Protein AF-A0A919K4K6-F1 (afdb_monomer_lite)

Structure (mmCIF, N/CA/C/O backbone):
data_AF-A0A919K4K6-F1
#
_entry.id   AF-A0A919K4K6-F1
#
loop_
_atom_site.group_PDB
_atom_site.id
_atom_site.type_symbol
_atom_site.label_atom_id
_atom_site.label_alt_id
_atom_site.label_comp_id
_atom_site.label_asym_id
_atom_site.label_entity_id
_atom_site.label_seq_id
_atom_site.pdbx_PDB_ins_code
_atom_site.Cartn_x
_atom_site.Cartn_y
_atom_site.Cartn_z
_atom_site.occupancy
_atom_site.B_iso_or_equiv
_atom_site.auth_seq_id
_atom_site.auth_comp_id
_atom_site.auth_asym_id
_atom_site.auth_atom_id
_atom_site.pdbx_PDB_model_num
ATOM 1 N N . MET A 1 1 ? 9.676 8.456 -19.219 1.00 55.22 1 MET A N 1
ATOM 2 C CA . MET A 1 1 ? 10.186 7.083 -18.977 1.00 55.22 1 MET A CA 1
ATOM 3 C C . MET A 1 1 ? 9.091 6.317 -18.256 1.00 55.22 1 MET A C 1
ATOM 5 O O . MET A 1 1 ? 8.572 6.914 -17.317 1.00 55.22 1 MET A O 1
ATOM 9 N N . PRO A 1 2 ? 8.577 5.172 -18.759 1.00 65.69 2 PRO A N 1
ATOM 10 C CA . PRO A 1 2 ? 7.142 4.943 -18.732 1.00 65.69 2 PRO A CA 1
ATOM 11 C C . PRO A 1 2 ? 6.711 4.439 -17.362 1.00 65.69 2 PRO A C 1
ATOM 13 O O . PRO A 1 2 ? 6.603 3.245 -17.102 1.00 65.69 2 PRO A O 1
ATOM 16 N N . LEU A 1 3 ? 6.425 5.397 -16.487 1.00 72.75 3 LEU A N 1
ATOM 17 C CA . LEU A 1 3 ? 5.434 5.213 -15.456 1.00 72.75 3 LEU A CA 1
ATOM 18 C C . LEU A 1 3 ? 4.133 4.839 -16.168 1.00 72.75 3 LEU A C 1
ATOM 20 O O . LEU A 1 3 ? 3.439 5.700 -16.708 1.00 72.75 3 LEU A O 1
ATOM 24 N N . LEU A 1 4 ? 3.846 3.546 -16.202 1.00 80.69 4 LEU A N 1
ATOM 25 C CA . LEU A 1 4 ? 2.623 3.038 -16.781 1.00 80.69 4 LEU A CA 1
ATOM 26 C C . LEU A 1 4 ? 1.478 3.302 -15.814 1.00 80.69 4 LEU A C 1
ATOM 28 O O . LEU A 1 4 ? 1.575 3.152 -14.591 1.00 80.69 4 LEU A O 1
ATOM 32 N N . THR A 1 5 ? 0.363 3.708 -16.382 1.00 82.44 5 THR A N 1
ATOM 33 C CA . THR A 1 5 ? -0.898 3.835 -15.685 1.00 82.44 5 THR A CA 1
ATOM 34 C C . THR A 1 5 ? -1.647 2.510 -15.736 1.00 82.44 5 THR A C 1
ATOM 36 O O . THR A 1 5 ? -1.324 1.581 -16.476 1.00 82.44 5 THR A O 1
ATOM 39 N N . TRP A 1 6 ? -2.718 2.429 -14.961 1.00 76.44 6 TRP A N 1
ATOM 40 C CA . TRP A 1 6 ? -3.628 1.289 -14.958 1.00 76.44 6 TRP A CA 1
ATOM 41 C C . TRP A 1 6 ? -4.224 0.951 -16.339 1.00 76.44 6 TRP A C 1
ATOM 43 O O . TRP A 1 6 ? -4.750 -0.151 -16.504 1.00 76.44 6 TRP A O 1
ATOM 53 N N . ASN A 1 7 ? -4.194 1.881 -17.305 1.00 81.56 7 ASN A N 1
ATOM 54 C CA . ASN A 1 7 ? -4.758 1.688 -18.642 1.00 81.56 7 ASN A CA 1
ATOM 55 C C . ASN A 1 7 ? -3.718 1.303 -19.700 1.00 81.56 7 ASN A C 1
ATOM 57 O O . ASN A 1 7 ? -4.094 1.032 -20.840 1.00 81.56 7 ASN A O 1
ATOM 61 N N . ASP A 1 8 ? -2.439 1.269 -19.346 1.00 81.00 8 ASP A N 1
ATOM 62 C CA . ASP A 1 8 ? -1.392 0.934 -20.297 1.00 81.00 8 ASP A CA 1
ATOM 63 C C . ASP A 1 8 ? -1.184 -0.580 -20.377 1.00 81.00 8 ASP A C 1
ATOM 65 O O . ASP A 1 8 ? -1.421 -1.328 -19.421 1.00 81.00 8 ASP A O 1
ATOM 69 N N . THR A 1 9 ? -0.772 -1.038 -21.556 1.00 77.81 9 THR A N 1
ATOM 70 C CA . THR A 1 9 ? -0.425 -2.446 -21.781 1.00 77.81 9 THR A CA 1
ATOM 71 C C . THR A 1 9 ? 1.041 -2.638 -21.432 1.00 77.81 9 THR A C 1
ATOM 73 O O . THR A 1 9 ? 1.865 -1.774 -21.733 1.00 77.81 9 THR A O 1
ATOM 76 N N . LEU A 1 10 ? 1.379 -3.762 -20.799 1.00 78.75 10 LEU A N 1
ATOM 77 C CA . LEU A 1 10 ? 2.781 -4.078 -20.560 1.00 78.75 10 LEU A CA 1
ATOM 78 C C . LEU A 1 10 ? 3.511 -4.281 -21.900 1.00 78.75 10 LEU A C 1
ATOM 80 O O . LEU A 1 10 ? 2.965 -4.945 -22.783 1.00 78.75 10 LEU A O 1
ATOM 84 N N . PRO A 1 11 ? 4.747 -3.769 -22.050 1.00 74.81 11 PRO A N 1
ATOM 85 C CA . PRO A 1 11 ? 5.534 -3.929 -23.277 1.00 74.81 11 PRO A CA 1
ATOM 86 C C . PRO A 1 11 ? 5.922 -5.392 -23.553 1.00 74.81 11 PRO A C 1
ATOM 88 O O . PRO A 1 11 ? 6.295 -5.742 -24.666 1.00 74.81 11 PRO A O 1
ATOM 91 N N . GLY A 1 12 ? 5.810 -6.260 -22.546 1.00 76.25 12 GLY A N 1
ATOM 92 C CA . GLY A 1 12 ? 6.014 -7.698 -22.644 1.00 76.25 12 GLY A CA 1
ATOM 93 C C . GLY A 1 12 ? 5.495 -8.410 -21.396 1.00 76.25 12 GLY A C 1
ATOM 94 O O . GLY A 1 12 ? 5.053 -7.773 -20.437 1.00 76.25 12 GLY A O 1
ATOM 95 N N . ARG A 1 13 ? 5.543 -9.746 -21.390 1.00 73.38 13 ARG A N 1
ATOM 96 C CA . ARG A 1 13 ? 5.180 -10.536 -20.205 1.00 73.38 13 ARG A CA 1
ATOM 97 C C . ARG A 1 13 ? 6.274 -10.403 -19.135 1.00 73.38 13 ARG A C 1
ATOM 99 O O . ARG A 1 13 ? 7.400 -10.823 -19.402 1.00 73.38 13 ARG A O 1
ATOM 106 N N . PRO A 1 14 ? 5.974 -9.872 -17.937 1.00 71.75 14 PRO A N 1
ATOM 107 C CA . PRO A 1 14 ? 6.971 -9.755 -16.882 1.00 71.75 14 PRO A CA 1
ATOM 108 C C . PRO A 1 14 ? 7.316 -11.148 -16.345 1.00 71.75 14 PRO A C 1
ATOM 110 O O . PRO A 1 14 ? 6.419 -11.958 -16.103 1.00 71.75 14 PRO A O 1
ATOM 113 N N . ARG A 1 15 ? 8.609 -11.437 -16.151 1.00 75.50 15 ARG A N 1
ATOM 114 C CA . ARG A 1 15 ? 9.057 -12.704 -15.549 1.00 75.50 15 ARG A CA 1
ATOM 115 C C . ARG A 1 15 ? 9.058 -12.618 -14.029 1.00 75.50 15 ARG A C 1
ATOM 117 O O . ARG A 1 15 ? 8.768 -13.608 -13.362 1.00 75.50 15 ARG A O 1
ATOM 124 N N . ARG A 1 16 ? 9.372 -11.442 -13.481 1.00 75.75 16 ARG A N 1
ATOM 125 C CA . ARG A 1 16 ? 9.413 -11.177 -12.039 1.00 75.75 16 ARG A CA 1
ATOM 126 C C . ARG A 1 16 ? 8.651 -9.897 -11.717 1.00 75.75 16 ARG A C 1
ATOM 128 O O . ARG A 1 16 ? 9.047 -8.809 -12.135 1.00 75.75 16 ARG A O 1
ATOM 135 N N . VAL A 1 17 ? 7.554 -10.045 -10.976 1.00 77.62 17 VAL A N 1
ATOM 136 C CA . VAL A 1 17 ? 6.690 -8.941 -10.542 1.00 77.62 17 VAL A CA 1
ATOM 137 C C . VAL A 1 17 ? 6.904 -8.692 -9.056 1.00 77.62 17 VAL A C 1
ATOM 139 O O . VAL A 1 17 ? 6.777 -9.607 -8.247 1.00 77.62 17 VAL A O 1
ATOM 142 N N . LEU A 1 18 ? 7.189 -7.444 -8.703 1.00 78.81 18 LEU A N 1
ATOM 143 C CA . LEU A 1 18 ? 7.244 -6.972 -7.326 1.00 78.81 18 LEU A CA 1
ATOM 144 C C . LEU A 1 18 ? 6.018 -6.096 -7.056 1.00 78.81 18 LEU A C 1
ATOM 146 O O . LEU A 1 18 ? 5.761 -5.141 -7.790 1.00 78.81 18 LEU A O 1
ATOM 150 N N . VAL A 1 19 ? 5.257 -6.398 -6.004 1.00 77.69 19 VAL A N 1
ATOM 151 C CA . VAL A 1 19 ? 4.128 -5.554 -5.589 1.00 77.69 19 VAL A CA 1
ATOM 152 C C . VAL A 1 19 ? 4.597 -4.542 -4.563 1.00 77.69 19 VAL A C 1
ATOM 154 O O . VAL A 1 19 ? 5.347 -4.863 -3.641 1.00 77.69 19 VAL A O 1
ATOM 157 N N . ALA A 1 20 ? 4.181 -3.297 -4.771 1.00 74.25 20 ALA A N 1
ATOM 158 C CA . ALA A 1 20 ? 4.713 -2.150 -4.086 1.00 74.25 20 ALA A CA 1
ATOM 159 C C . ALA A 1 20 ? 3.661 -1.309 -3.351 1.00 74.25 20 ALA A C 1
ATOM 161 O O . ALA A 1 20 ? 3.293 -0.230 -3.814 1.00 74.25 20 ALA A O 1
ATOM 162 N N . GLY A 1 21 ? 3.175 -1.788 -2.199 1.00 70.75 21 GLY A N 1
ATOM 163 C CA . GLY A 1 21 ? 2.264 -1.052 -1.306 1.00 70.75 21 GLY A CA 1
ATOM 164 C C . GLY A 1 21 ? 2.850 -0.740 0.076 1.00 70.75 21 GLY A C 1
ATOM 165 O O . GLY A 1 21 ? 3.902 -1.252 0.437 1.00 70.75 21 GLY A O 1
ATOM 166 N N . THR A 1 22 ? 2.157 0.075 0.882 1.00 60.75 22 THR A N 1
ATOM 167 C CA . THR A 1 22 ? 2.621 0.512 2.221 1.00 60.75 22 THR A CA 1
ATOM 168 C C . THR A 1 22 ? 3.011 -0.648 3.144 1.00 60.75 22 THR A C 1
ATOM 170 O O . THR A 1 22 ? 3.986 -0.534 3.875 1.00 60.75 22 THR A O 1
ATOM 173 N N . THR A 1 23 ? 2.283 -1.767 3.117 1.00 52.31 23 THR A N 1
ATOM 174 C CA . THR A 1 23 ? 2.569 -2.921 3.986 1.00 52.31 23 THR A CA 1
ATOM 175 C C . THR A 1 23 ? 3.695 -3.788 3.429 1.00 52.31 23 THR A C 1
ATOM 177 O O . THR A 1 23 ? 4.583 -4.188 4.170 1.00 52.31 23 THR A O 1
ATOM 180 N N . GLU A 1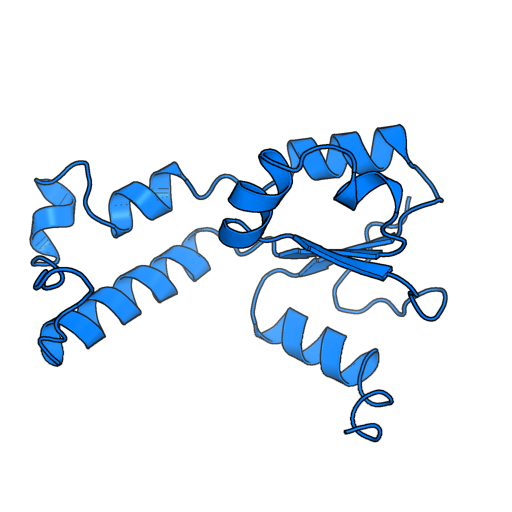 24 ? 3.697 -4.039 2.120 1.00 58.62 24 GLU A N 1
ATOM 181 C CA . GLU A 1 24 ? 4.712 -4.871 1.464 1.00 58.62 24 GLU A CA 1
ATOM 182 C C . GLU A 1 24 ? 6.073 -4.168 1.429 1.00 58.62 24 GLU A C 1
ATOM 184 O O . GLU A 1 24 ? 7.076 -4.787 1.771 1.00 58.62 24 GLU A O 1
ATOM 189 N N . TRP A 1 25 ? 6.118 -2.852 1.184 1.00 57.09 25 TRP A N 1
ATOM 190 C CA . TRP A 1 25 ? 7.372 -2.088 1.186 1.00 57.09 25 TRP A CA 1
ATOM 191 C C . TRP A 1 25 ? 8.011 -1.936 2.554 1.00 57.09 25 TRP A C 1
ATOM 193 O O . TRP A 1 25 ? 9.218 -1.745 2.605 1.00 57.09 25 TRP A O 1
ATOM 203 N N . GLN A 1 26 ? 7.275 -2.049 3.664 1.00 55.22 26 GLN A N 1
ATOM 204 C CA . GLN A 1 26 ? 7.918 -2.088 4.984 1.00 55.22 26 GLN A CA 1
ATOM 205 C C . GLN A 1 26 ? 8.783 -3.345 5.157 1.00 55.22 26 GLN A C 1
ATOM 207 O O . GLN A 1 26 ? 9.833 -3.282 5.797 1.00 55.22 26 GLN A O 1
ATOM 212 N N . TYR A 1 27 ? 8.391 -4.463 4.539 1.00 48.94 27 TYR A N 1
ATOM 213 C CA . TYR A 1 27 ? 9.210 -5.674 4.492 1.00 48.94 27 TYR A CA 1
ATOM 214 C C . TYR A 1 27 ? 10.276 -5.591 3.398 1.00 48.94 27 TYR A C 1
ATOM 216 O O . TYR A 1 27 ? 11.427 -5.947 3.644 1.00 48.94 27 TYR A O 1
ATOM 224 N N . THR A 1 28 ? 9.943 -5.061 2.217 1.00 54.62 28 THR A N 1
ATOM 225 C CA . THR A 1 28 ? 10.915 -4.924 1.122 1.00 54.62 28 THR A CA 1
ATOM 226 C C . THR A 1 28 ? 12.013 -3.907 1.438 1.00 54.62 28 THR A C 1
ATOM 228 O O . THR A 1 28 ? 13.147 -4.128 1.041 1.00 54.62 28 THR A O 1
ATOM 231 N N . ALA A 1 29 ? 11.732 -2.854 2.213 1.00 55.53 29 ALA A N 1
ATOM 232 C CA . ALA A 1 29 ? 12.734 -1.900 2.698 1.00 55.53 29 ALA A CA 1
ATOM 233 C C . ALA A 1 29 ? 13.746 -2.546 3.658 1.00 55.53 29 ALA A C 1
ATOM 235 O O . ALA A 1 29 ? 14.908 -2.153 3.670 1.00 55.53 29 ALA A O 1
ATOM 236 N N . LYS A 1 30 ? 13.331 -3.558 4.434 1.00 52.00 30 LYS A N 1
ATOM 237 C CA . LYS A 1 30 ? 14.251 -4.366 5.253 1.00 52.00 30 LYS A CA 1
ATOM 238 C C . LYS A 1 30 ? 15.048 -5.378 4.423 1.00 52.00 30 LYS A C 1
ATOM 240 O O . LYS A 1 30 ? 16.150 -5.739 4.807 1.00 52.00 30 LYS A O 1
ATOM 245 N N . LEU A 1 31 ? 14.514 -5.807 3.280 1.00 51.12 31 LEU A N 1
ATOM 246 C CA . LEU A 1 31 ? 15.155 -6.719 2.320 1.00 51.12 31 LEU A CA 1
ATOM 247 C C . LEU A 1 31 ? 15.811 -5.946 1.142 1.00 51.12 31 LEU A C 1
ATOM 249 O O . LEU A 1 31 ? 15.946 -6.476 0.037 1.00 51.12 31 LEU A O 1
ATOM 253 N N . GLY A 1 32 ? 16.194 -4.691 1.420 1.00 55.00 32 GLY A N 1
ATOM 254 C CA . GLY A 1 32 ? 16.264 -3.489 0.570 1.00 55.00 32 GLY A CA 1
ATOM 255 C C . GLY A 1 32 ? 16.755 -3.573 -0.872 1.00 55.00 32 GLY A C 1
ATOM 256 O O . GLY A 1 32 ? 16.141 -2.931 -1.712 1.00 55.00 32 GLY A O 1
ATOM 257 N N . ASP A 1 33 ? 17.758 -4.375 -1.222 1.00 55.34 33 ASP A N 1
ATOM 258 C CA . ASP A 1 33 ? 18.368 -4.295 -2.569 1.00 55.34 33 ASP A CA 1
ATOM 259 C C . ASP A 1 33 ? 18.241 -5.581 -3.397 1.00 55.34 33 ASP A C 1
ATOM 261 O O . ASP A 1 33 ? 18.226 -5.569 -4.635 1.00 55.34 33 ASP A O 1
ATOM 265 N N . ILE A 1 34 ? 18.079 -6.724 -2.731 1.00 54.28 34 ILE A N 1
ATOM 266 C CA . ILE A 1 34 ? 18.123 -8.038 -3.389 1.00 54.28 34 ILE A CA 1
ATOM 267 C C . ILE A 1 34 ? 16.842 -8.298 -4.194 1.00 54.28 34 ILE A C 1
ATOM 269 O O . ILE A 1 34 ? 16.891 -8.883 -5.276 1.00 54.28 34 ILE A O 1
ATOM 273 N N . LEU A 1 35 ? 15.690 -7.845 -3.690 1.00 57.78 35 LEU A N 1
ATOM 274 C CA . LEU A 1 35 ? 14.396 -8.016 -4.363 1.00 57.78 35 LEU A CA 1
ATOM 275 C C . LEU A 1 35 ? 14.191 -7.008 -5.503 1.00 57.78 35 LEU A C 1
ATOM 277 O O . LEU A 1 35 ? 13.611 -7.361 -6.529 1.00 57.78 35 LEU A O 1
ATOM 281 N N . HIS A 1 36 ? 14.706 -5.783 -5.360 1.00 59.84 36 HIS A N 1
ATOM 282 C CA . HIS A 1 36 ? 14.546 -4.727 -6.363 1.00 59.84 36 HIS A CA 1
ATOM 283 C C . HIS A 1 36 ? 15.455 -4.934 -7.579 1.00 59.84 36 HIS A C 1
ATOM 285 O O . HIS A 1 36 ? 15.020 -4.711 -8.709 1.00 59.84 36 HIS A O 1
ATOM 291 N N . SER A 1 37 ? 16.682 -5.437 -7.385 1.00 62.75 37 SER A N 1
ATOM 292 C CA . SER A 1 37 ? 17.650 -5.681 -8.472 1.00 62.75 37 SER A CA 1
ATOM 293 C C . SER A 1 37 ? 17.163 -6.669 -9.544 1.00 62.75 37 SER A C 1
ATOM 295 O O . SER A 1 37 ? 17.622 -6.623 -10.680 1.00 62.75 37 SER A O 1
ATOM 297 N N . ARG A 1 38 ? 16.201 -7.540 -9.218 1.00 68.06 38 ARG A N 1
ATOM 298 C CA . ARG A 1 38 ? 15.746 -8.632 -10.094 1.00 68.06 38 ARG A CA 1
ATOM 299 C C . ARG A 1 38 ? 14.319 -8.502 -10.611 1.00 68.06 38 ARG A C 1
ATOM 301 O O . ARG A 1 38 ? 13.892 -9.386 -11.349 1.00 68.06 38 ARG A O 1
ATOM 308 N N . ALA A 1 39 ? 13.573 -7.484 -10.192 1.00 73.38 39 ALA A N 1
ATOM 309 C CA . ALA A 1 39 ? 12.213 -7.273 -10.669 1.00 73.38 39 ALA A CA 1
ATOM 310 C C . ALA A 1 39 ? 12.231 -6.601 -12.049 1.00 73.38 39 ALA A C 1
ATOM 312 O O . ALA A 1 39 ? 12.911 -5.591 -12.228 1.00 73.38 39 ALA A O 1
ATOM 313 N N . ASP A 1 40 ? 11.456 -7.148 -12.988 1.00 77.19 40 ASP A N 1
ATOM 314 C CA . ASP A 1 40 ? 11.250 -6.561 -14.321 1.00 77.19 40 ASP A CA 1
ATOM 315 C C . ASP A 1 40 ? 10.034 -5.616 -14.312 1.00 77.19 40 ASP A C 1
ATOM 317 O O . ASP A 1 40 ? 9.925 -4.692 -15.118 1.00 77.19 40 ASP A O 1
ATOM 321 N N . CYS A 1 41 ? 9.093 -5.848 -13.387 1.00 81.75 41 CYS A N 1
ATOM 322 C CA . CYS A 1 41 ? 7.899 -5.030 -13.209 1.00 81.75 41 CYS A CA 1
ATOM 323 C C . CYS A 1 41 ? 7.621 -4.751 -11.729 1.00 81.75 41 CYS A C 1
ATOM 325 O O . CYS A 1 41 ? 7.608 -5.667 -10.905 1.00 81.75 41 CYS A O 1
ATOM 327 N N . VAL A 1 42 ? 7.350 -3.487 -11.402 1.00 82.62 42 VAL A N 1
ATOM 328 C CA . VAL A 1 42 ? 7.005 -3.022 -10.056 1.00 82.62 42 VAL A CA 1
ATOM 329 C C . VAL A 1 42 ? 5.602 -2.418 -10.062 1.00 82.62 42 VAL A C 1
ATOM 331 O O . VAL A 1 42 ? 5.342 -1.412 -10.721 1.00 82.62 42 VAL A O 1
ATOM 334 N N . LEU A 1 43 ? 4.681 -3.018 -9.308 1.00 84.19 43 LEU A N 1
ATOM 335 C CA . LEU A 1 43 ? 3.306 -2.538 -9.157 1.00 84.19 43 LEU A CA 1
ATOM 336 C C . LEU A 1 43 ? 3.199 -1.571 -7.983 1.00 84.19 43 LEU A C 1
ATOM 338 O O . LEU A 1 43 ? 2.940 -1.982 -6.855 1.00 84.19 43 LEU A O 1
ATOM 342 N N . TRP A 1 44 ? 3.362 -0.279 -8.239 1.00 84.31 44 TRP A N 1
ATOM 343 C CA . TRP A 1 44 ? 3.230 0.766 -7.231 1.00 84.31 44 TRP A CA 1
ATOM 344 C C . TRP A 1 44 ? 1.762 1.011 -6.843 1.00 84.31 44 TRP A C 1
ATOM 346 O O . TRP A 1 44 ? 1.007 1.690 -7.542 1.00 84.31 44 TRP A O 1
ATOM 356 N N . LEU A 1 45 ? 1.357 0.486 -5.686 1.00 83.44 45 LEU A N 1
ATOM 357 C CA . LEU A 1 45 ? 0.038 0.676 -5.080 1.00 83.44 45 LEU A CA 1
ATOM 358 C C . LEU A 1 45 ? -0.033 2.014 -4.330 1.00 83.44 45 LEU A C 1
ATOM 360 O O . LEU A 1 45 ? 0.035 2.089 -3.103 1.00 83.44 45 LEU A O 1
ATOM 364 N N . ASP A 1 46 ? -0.198 3.091 -5.089 1.00 81.88 46 ASP A N 1
ATOM 365 C CA . ASP A 1 46 ? -0.333 4.453 -4.576 1.00 81.88 46 ASP A CA 1
ATOM 366 C C . ASP A 1 46 ? -1.782 4.769 -4.174 1.00 81.88 46 ASP A C 1
ATOM 368 O O . ASP A 1 46 ? -2.501 5.526 -4.829 1.00 81.88 46 ASP A O 1
ATOM 372 N N . HIS A 1 47 ? -2.283 4.129 -3.120 1.00 79.81 47 HIS A N 1
ATOM 373 C CA . HIS A 1 47 ? -3.638 4.414 -2.653 1.00 79.81 47 HIS A CA 1
ATOM 374 C C . HIS A 1 47 ? -3.735 5.828 -2.059 1.00 79.81 47 HIS A C 1
ATOM 376 O O . HIS A 1 47 ? -2.953 6.165 -1.168 1.00 79.81 47 HIS A O 1
ATOM 382 N N . PRO A 1 48 ? -4.713 6.653 -2.490 1.00 81.06 48 PRO A N 1
ATOM 383 C CA . PRO A 1 48 ? -4.887 7.978 -1.914 1.00 81.06 48 PRO A CA 1
ATOM 384 C C . PRO A 1 48 ? -5.221 7.853 -0.427 1.00 81.06 48 PRO A C 1
ATOM 386 O O . PRO A 1 48 ? -5.993 6.971 -0.036 1.00 81.06 48 PRO A O 1
ATOM 389 N N . ARG A 1 49 ? -4.678 8.762 0.394 1.00 81.31 49 ARG A N 1
ATOM 390 C CA . ARG A 1 49 ? -4.817 8.735 1.860 1.00 81.31 49 ARG A CA 1
ATOM 391 C C . ARG A 1 49 ? -6.263 8.529 2.300 1.00 81.31 49 ARG A C 1
ATOM 393 O O . ARG A 1 49 ? -6.539 7.629 3.082 1.00 81.31 49 ARG A O 1
ATOM 400 N N . GLY A 1 50 ? -7.204 9.271 1.714 1.00 81.62 50 GLY A N 1
ATOM 401 C CA . GLY A 1 50 ? -8.633 9.136 2.018 1.00 81.62 50 GLY A CA 1
ATOM 402 C C . GLY A 1 50 ? -9.199 7.729 1.773 1.00 81.62 50 GLY A C 1
ATOM 40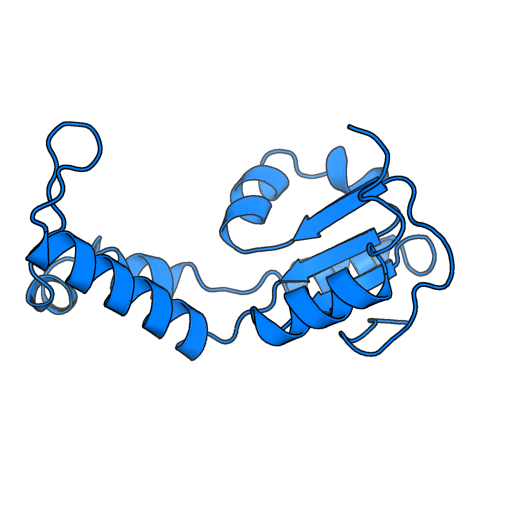3 O O . GLY A 1 50 ? -10.005 7.248 2.566 1.00 81.62 50 GLY A O 1
ATOM 404 N N . LEU A 1 51 ? -8.744 7.024 0.730 1.00 84.38 51 LEU A N 1
ATOM 405 C CA . LEU A 1 51 ? -9.168 5.646 0.460 1.00 84.38 51 LEU A CA 1
ATOM 406 C C . LEU A 1 51 ? -8.626 4.681 1.518 1.00 84.38 51 LEU A C 1
ATOM 408 O O . LEU A 1 51 ? -9.370 3.816 1.979 1.00 84.38 51 LEU A O 1
ATOM 412 N N . VAL A 1 52 ? -7.356 4.832 1.901 1.00 83.38 52 VAL A N 1
ATOM 413 C CA . VAL A 1 52 ? -6.736 4.027 2.963 1.00 83.38 52 VAL A CA 1
ATOM 414 C C . VAL A 1 52 ? -7.458 4.273 4.284 1.00 83.38 52 VAL A C 1
ATOM 416 O O . VAL A 1 52 ? -7.915 3.324 4.916 1.00 83.38 52 VAL A O 1
ATOM 419 N N . MET A 1 53 ? -7.670 5.538 4.648 1.00 86.62 53 MET A N 1
ATOM 420 C CA . MET A 1 53 ? -8.365 5.911 5.878 1.00 86.62 53 MET A CA 1
ATOM 421 C C . MET A 1 53 ? -9.789 5.365 5.922 1.00 86.62 53 MET A C 1
ATOM 423 O O . MET A 1 53 ? -10.180 4.785 6.931 1.00 86.62 53 MET A O 1
ATOM 427 N N . ARG A 1 54 ? -10.546 5.446 4.819 1.00 85.75 54 ARG A N 1
ATOM 428 C CA . ARG A 1 54 ? -11.894 4.862 4.746 1.00 85.75 54 ARG A CA 1
ATOM 429 C C . ARG A 1 54 ? -11.880 3.351 4.986 1.00 85.75 54 ARG A C 1
ATOM 431 O O . ARG A 1 54 ? -12.766 2.829 5.657 1.00 85.75 54 ARG A O 1
ATOM 438 N N . GLN A 1 55 ? -10.892 2.642 4.438 1.00 86.19 55 GLN A N 1
ATOM 439 C CA . GLN A 1 55 ? -10.757 1.195 4.626 1.00 86.19 55 GLN A CA 1
ATOM 440 C C . GLN A 1 55 ? -10.366 0.832 6.059 1.00 86.19 55 GLN A C 1
ATOM 442 O O . GLN A 1 55 ? -10.943 -0.101 6.616 1.00 86.19 55 GLN A O 1
ATOM 447 N N . VAL A 1 56 ? -9.417 1.563 6.651 1.00 85.88 56 VAL A N 1
ATOM 448 C CA . VAL A 1 56 ? -8.968 1.347 8.034 1.00 85.88 56 VAL A CA 1
ATOM 449 C C . VAL A 1 56 ? -10.116 1.622 9.000 1.00 85.88 56 VAL A C 1
ATOM 451 O O . VAL A 1 56 ? -10.494 0.722 9.741 1.00 85.88 56 VAL A O 1
ATOM 454 N N . VAL A 1 57 ? -10.751 2.796 8.917 1.00 86.56 57 VAL A N 1
ATOM 455 C CA . VAL A 1 57 ? -11.882 3.173 9.782 1.00 86.56 57 VAL A CA 1
ATOM 456 C C . VAL A 1 57 ? -13.042 2.186 9.642 1.00 86.56 57 VAL A C 1
ATOM 458 O O . VAL A 1 57 ? -13.557 1.701 10.648 1.00 86.56 57 VAL A O 1
ATOM 461 N N . GLY A 1 58 ? -13.423 1.826 8.411 1.00 86.38 58 GLY A N 1
ATOM 462 C CA . GLY A 1 58 ? -14.499 0.861 8.175 1.00 86.38 58 GLY A CA 1
ATOM 463 C C . GLY A 1 58 ? -14.195 -0.527 8.750 1.00 86.38 58 GLY A C 1
ATOM 464 O O . GLY A 1 58 ? -15.068 -1.148 9.355 1.00 86.38 58 GLY A O 1
ATOM 465 N N . ARG A 1 59 ? -12.950 -1.008 8.620 1.00 83.69 59 ARG A N 1
ATOM 466 C CA . ARG A 1 59 ? -12.521 -2.279 9.226 1.00 83.69 59 ARG A CA 1
ATOM 467 C C . ARG A 1 59 ? -12.509 -2.218 10.747 1.00 83.69 59 ARG A C 1
ATOM 469 O O . ARG A 1 59 ? -12.982 -3.168 11.367 1.00 83.69 59 ARG A O 1
ATOM 476 N N . SER A 1 60 ? -11.979 -1.146 11.331 1.00 83.81 60 SER A N 1
ATOM 477 C CA . SER A 1 60 ? -11.931 -0.973 12.784 1.00 83.81 60 SER A CA 1
ATOM 478 C C . SER A 1 60 ? -13.343 -0.926 13.369 1.00 83.81 60 SER A C 1
ATOM 480 O O . SER A 1 60 ? -13.627 -1.631 14.335 1.00 83.81 60 SER A O 1
ATOM 482 N N . LEU A 1 61 ? -14.273 -0.217 12.719 1.00 83.19 61 LEU A N 1
ATOM 483 C CA . LEU A 1 61 ? -15.679 -0.194 13.123 1.00 83.19 61 LEU A CA 1
ATOM 484 C C . LEU A 1 61 ? -16.336 -1.578 13.015 1.00 83.19 61 LEU A C 1
ATOM 486 O O . LEU A 1 61 ? -16.952 -2.040 13.972 1.00 83.19 61 LEU A O 1
ATOM 490 N N . ALA A 1 62 ? -16.177 -2.271 11.883 1.00 84.19 62 ALA A N 1
ATOM 491 C CA . ALA A 1 62 ? -16.753 -3.603 11.694 1.00 84.19 62 ALA A CA 1
ATOM 492 C C . ALA A 1 62 ? -16.233 -4.612 12.734 1.00 84.19 62 ALA A C 1
ATOM 494 O O . ALA A 1 62 ? -17.007 -5.389 13.290 1.00 84.19 62 ALA A O 1
ATOM 495 N N . ARG A 1 63 ? -14.931 -4.575 13.045 1.00 82.94 63 ARG A N 1
ATOM 496 C CA . ARG A 1 63 ? -14.316 -5.421 14.080 1.00 82.94 63 ARG A CA 1
ATOM 497 C C . ARG A 1 63 ? -14.810 -5.087 15.476 1.00 82.94 63 ARG A C 1
ATOM 499 O O . ARG A 1 63 ? -15.021 -6.007 16.262 1.00 82.94 63 ARG A O 1
ATOM 506 N N . ARG A 1 64 ? -15.027 -3.801 15.765 1.00 80.62 64 ARG A N 1
ATOM 507 C CA . ARG A 1 64 ? -15.595 -3.344 17.033 1.00 80.62 64 ARG A CA 1
ATOM 508 C C . ARG A 1 64 ? -17.019 -3.858 17.222 1.00 80.62 64 ARG A C 1
ATOM 510 O O . ARG A 1 64 ? -17.318 -4.399 18.281 1.00 80.62 64 ARG A O 1
ATOM 517 N N . ILE A 1 65 ? -17.862 -3.738 16.193 1.00 82.06 65 ILE A N 1
ATOM 518 C CA . ILE A 1 65 ? -19.240 -4.255 16.203 1.00 82.06 65 ILE A CA 1
ATOM 519 C C . ILE A 1 65 ? -19.234 -5.771 16.421 1.00 82.06 65 ILE A C 1
ATOM 521 O O . ILE A 1 65 ? -19.959 -6.278 17.267 1.00 82.06 65 ILE A O 1
ATOM 525 N N . GLN A 1 66 ? -18.361 -6.489 15.711 1.00 82.25 66 GLN A N 1
ATOM 526 C CA . GLN A 1 66 ? -18.229 -7.944 15.824 1.00 82.25 66 GLN A CA 1
ATOM 527 C C . GLN A 1 66 ? -17.476 -8.401 17.085 1.00 82.25 66 GLN A C 1
ATOM 529 O O . GLN A 1 66 ? -17.326 -9.604 17.278 1.00 82.25 66 GLN A O 1
ATOM 534 N N . ARG A 1 67 ? -16.953 -7.469 17.900 1.00 78.88 67 ARG A N 1
ATOM 535 C CA . ARG A 1 67 ? -16.045 -7.720 19.037 1.00 78.88 67 ARG A CA 1
ATOM 536 C C . ARG A 1 67 ? -14.995 -8.793 18.736 1.00 78.88 67 ARG A C 1
ATOM 538 O O . ARG A 1 67 ? -14.717 -9.662 19.558 1.00 78.88 67 ARG A O 1
ATOM 545 N N . ARG A 1 68 ? -14.417 -8.748 17.532 1.00 74.44 68 ARG A N 1
ATOM 546 C CA . ARG A 1 68 ? -13.424 -9.741 17.121 1.00 74.44 68 ARG A CA 1
ATOM 547 C C . ARG A 1 68 ? -12.170 -9.578 17.965 1.00 74.44 68 ARG A C 1
ATOM 549 O O . ARG A 1 68 ? -11.526 -8.530 17.920 1.00 74.44 68 ARG A O 1
ATOM 556 N N . GLN A 1 69 ? -11.830 -10.635 18.691 1.00 77.25 69 GLN A N 1
ATOM 557 C CA . GLN A 1 69 ? -10.525 -10.774 19.306 1.00 77.25 69 GLN A CA 1
ATOM 558 C C . GLN A 1 69 ? -9.481 -10.846 18.184 1.00 77.25 69 GLN A C 1
ATOM 560 O O . GLN A 1 69 ? -9.600 -11.626 17.237 1.00 77.25 69 GLN A O 1
ATOM 565 N N . LEU A 1 70 ? -8.510 -9.946 18.244 1.00 74.94 70 LEU A N 1
ATOM 566 C CA . LEU A 1 70 ? -7.301 -9.971 17.439 1.00 74.94 70 LEU A CA 1
ATOM 567 C C . LEU A 1 70 ? -6.310 -10.960 18.071 1.00 74.94 70 LEU A C 1
ATOM 569 O O . LEU A 1 70 ? -6.661 -11.808 18.891 1.00 74.94 70 LEU A O 1
ATOM 573 N N . TRP A 1 71 ? -5.046 -10.855 17.680 1.00 69.38 71 TRP A N 1
ATOM 574 C CA . TRP A 1 71 ? -3.962 -11.587 18.317 1.00 69.38 71 TRP A CA 1
ATOM 575 C C . TRP A 1 71 ? -3.808 -11.193 19.795 1.00 69.38 71 TRP A C 1
ATOM 577 O O . TRP A 1 71 ? -4.106 -10.065 20.195 1.00 69.38 71 TRP A O 1
ATOM 587 N N . ASN A 1 72 ? -3.297 -12.124 20.601 1.00 72.81 72 ASN A N 1
ATOM 588 C CA . ASN A 1 72 ? -2.973 -11.917 22.016 1.00 72.81 72 ASN A CA 1
ATOM 589 C C . ASN A 1 72 ? -4.140 -11.411 22.888 1.00 72.81 72 ASN A C 1
ATOM 591 O O . ASN A 1 72 ? -3.962 -10.609 23.799 1.00 72.81 72 ASN A O 1
ATOM 595 N N . GLY A 1 73 ? -5.360 -11.823 22.557 1.00 70.12 73 GLY A N 1
ATOM 596 C CA . GLY A 1 73 ? -6.557 -11.457 23.302 1.00 70.12 73 GLY A CA 1
ATOM 597 C C . GLY A 1 73 ? -7.035 -10.015 23.125 1.00 70.12 73 GLY A C 1
ATOM 598 O O . GLY A 1 73 ? -8.028 -9.622 23.737 1.00 70.12 73 GLY A O 1
ATOM 599 N N . ASN A 1 74 ? -6.363 -9.238 22.277 1.00 75.75 74 ASN A N 1
ATOM 600 C CA . ASN A 1 74 ? -6.620 -7.817 22.133 1.00 75.75 74 ASN A CA 1
ATOM 601 C C . ASN A 1 74 ? -7.910 -7.568 21.339 1.00 75.75 74 ASN A C 1
ATOM 603 O O . ASN A 1 74 ? -8.178 -8.253 20.357 1.00 75.75 74 ASN A O 1
ATOM 607 N N . VAL A 1 75 ? -8.709 -6.575 21.717 1.00 74.06 75 VAL A N 1
ATOM 608 C CA . VAL A 1 75 ? -9.908 -6.170 20.964 1.00 74.06 75 VAL A CA 1
ATOM 609 C C . VAL A 1 75 ? -9.685 -4.757 20.459 1.00 74.06 75 VAL A C 1
ATOM 611 O O . VAL A 1 75 ? -9.104 -3.931 21.156 1.00 74.06 75 VAL A O 1
ATOM 614 N N . GLU A 1 76 ? -10.149 -4.468 19.243 1.00 74.81 76 GLU A N 1
ATOM 615 C CA . GLU A 1 76 ? -10.006 -3.134 18.663 1.00 74.81 76 GLU A CA 1
ATOM 616 C C . GLU A 1 76 ? -10.625 -2.074 19.614 1.00 74.81 76 GLU A C 1
ATOM 618 O O . GLU A 1 76 ? -11.797 -2.219 20.019 1.00 74.81 76 GLU A O 1
ATOM 623 N N . PRO A 1 77 ? -9.854 -1.046 20.030 1.00 68.12 77 PRO A N 1
ATOM 624 C CA . PRO A 1 77 ? -10.330 -0.037 20.968 1.00 68.12 77 PRO A CA 1
ATOM 625 C C . PRO A 1 77 ? -11.455 0.817 20.360 1.00 68.12 77 PRO A C 1
ATOM 627 O O . PRO A 1 77 ? -11.773 0.742 19.172 1.00 68.12 77 PRO A O 1
ATOM 630 N N . SER A 1 78 ? -12.141 1.582 21.210 1.00 73.12 78 SER A N 1
ATOM 631 C CA . SER A 1 78 ? -13.222 2.478 20.776 1.00 73.12 78 SER A CA 1
ATOM 632 C C . SER A 1 78 ? -12.705 3.513 19.772 1.00 73.12 78 SER A C 1
ATOM 634 O O . SER A 1 78 ? -11.624 4.043 19.969 1.00 73.12 78 SER A O 1
ATOM 636 N N . LEU A 1 79 ? -13.494 3.899 18.760 1.00 71.31 79 LEU A N 1
ATOM 637 C CA . LEU A 1 79 ? -13.089 4.951 17.808 1.00 71.31 79 LEU A CA 1
ATOM 638 C C . LEU A 1 79 ? -12.799 6.303 18.486 1.00 71.31 79 LEU A C 1
ATOM 640 O O . LEU A 1 79 ? -12.072 7.120 17.933 1.00 71.31 79 LEU A O 1
ATOM 644 N N . TRP A 1 80 ? -13.315 6.532 19.694 1.00 70.81 80 TRP A N 1
ATOM 645 C CA . TRP A 1 80 ? -12.976 7.704 20.504 1.00 70.81 80 TRP A CA 1
ATOM 646 C C . TRP A 1 80 ? -11.501 7.751 20.904 1.00 70.81 80 TRP A C 1
ATOM 648 O O . TRP A 1 80 ? -10.947 8.839 21.060 1.00 70.81 80 TRP A O 1
ATOM 658 N N . THR A 1 81 ? -10.831 6.599 21.003 1.00 78.94 81 THR A N 1
ATOM 659 C CA . THR A 1 81 ? -9.405 6.573 21.325 1.00 78.94 81 THR A CA 1
ATOM 660 C C . THR A 1 81 ? -8.538 7.046 20.161 1.00 78.94 81 THR A C 1
ATOM 662 O O . THR A 1 81 ? -7.375 7.346 20.373 1.00 78.94 81 THR A O 1
ATOM 665 N N . VAL A 1 82 ? -9.091 7.291 18.965 1.00 78.50 82 VAL A N 1
ATOM 666 C CA . VAL A 1 82 ? -8.401 8.081 17.924 1.00 78.50 82 VAL A CA 1
ATOM 667 C C . VAL A 1 82 ? -7.943 9.444 18.461 1.00 78.50 82 VAL A C 1
ATOM 669 O O . VAL A 1 82 ? -6.918 9.955 18.016 1.00 78.50 82 VAL A O 1
ATOM 672 N N . PHE A 1 83 ? -8.680 10.045 19.398 1.00 77.69 83 PHE A N 1
ATOM 673 C CA . PHE A 1 83 ? -8.352 11.366 19.940 1.00 77.69 83 PHE A CA 1
ATOM 674 C C . PHE A 1 83 ? -7.429 11.310 21.161 1.00 77.69 83 PHE A C 1
ATOM 676 O O . PHE A 1 83 ? -6.718 12.276 21.421 1.00 77.69 83 PHE A O 1
ATOM 683 N N . THR A 1 84 ? -7.402 10.191 21.889 1.00 79.00 84 THR A N 1
ATOM 684 C CA . THR A 1 84 ? -6.671 10.070 23.163 1.00 79.00 84 THR A CA 1
ATOM 685 C C . THR A 1 84 ? -5.459 9.144 23.091 1.00 79.00 84 THR A C 1
ATOM 687 O O . THR A 1 84 ? -4.466 9.393 23.765 1.00 79.00 84 THR A O 1
ATOM 690 N N . ASP A 1 85 ? -5.494 8.117 22.244 1.00 77.62 85 ASP A N 1
ATOM 691 C CA . ASP A 1 85 ? -4.445 7.111 22.096 1.00 77.62 85 ASP A CA 1
ATOM 692 C C . ASP A 1 85 ? -3.543 7.450 20.887 1.00 77.62 85 ASP A C 1
ATOM 694 O O . ASP A 1 85 ? -4.014 7.488 19.743 1.00 77.62 85 ASP A O 1
ATOM 698 N N . PRO A 1 86 ? -2.249 7.755 21.093 1.00 74.69 86 PRO A N 1
ATOM 699 C CA . PRO A 1 86 ? -1.296 8.025 20.012 1.00 74.69 86 PRO A CA 1
ATOM 700 C C . PRO A 1 86 ? -0.991 6.804 19.130 1.00 74.69 86 PRO A C 1
ATOM 702 O O . PRO A 1 86 ? -0.664 6.976 17.950 1.00 74.69 86 PRO A O 1
ATOM 705 N N . GLU A 1 87 ? -1.167 5.591 19.654 1.00 76.75 87 GLU A N 1
ATOM 706 C CA . GLU A 1 87 ? -0.934 4.327 18.949 1.00 76.75 87 GLU A CA 1
ATOM 707 C C . GLU A 1 87 ? -2.210 3.746 18.328 1.00 76.75 87 GLU A C 1
ATOM 709 O O . GLU A 1 87 ? -2.201 2.662 17.740 1.00 76.75 87 GLU A O 1
ATOM 714 N N . HIS A 1 88 ? -3.307 4.509 18.350 1.00 81.94 88 HIS A N 1
ATOM 715 C CA . HIS A 1 88 ? -4.535 4.113 17.685 1.00 81.94 88 HIS A CA 1
ATOM 716 C C . HIS A 1 88 ? -4.288 3.823 16.196 1.00 81.94 88 HIS A C 1
ATOM 718 O O . HIS A 1 88 ? -3.752 4.661 15.466 1.00 81.94 88 HIS A O 1
ATOM 724 N N . VAL A 1 89 ? -4.762 2.673 15.708 1.00 81.56 89 VAL A N 1
ATOM 725 C CA . VAL A 1 89 ? -4.500 2.169 14.344 1.00 81.56 89 VAL A CA 1
ATOM 726 C C . VAL A 1 89 ? -4.799 3.184 13.235 1.00 81.56 89 VAL A C 1
ATOM 728 O O . VAL A 1 89 ? -4.087 3.245 12.239 1.00 81.56 89 VAL A O 1
ATOM 731 N N . VAL A 1 90 ? -5.823 4.023 13.412 1.00 83.94 90 VAL A N 1
ATOM 732 C CA . VAL A 1 90 ? -6.186 5.103 12.476 1.00 83.94 90 VAL A CA 1
ATOM 733 C C . VAL A 1 90 ? -5.105 6.189 12.450 1.00 83.94 90 VAL A C 1
ATOM 735 O O . VAL A 1 90 ? -4.706 6.624 11.373 1.00 83.94 90 VAL A O 1
ATOM 738 N N . ARG A 1 91 ? -4.587 6.609 13.613 1.00 84.00 91 ARG A N 1
ATOM 739 C CA . ARG A 1 91 ? -3.498 7.595 13.698 1.00 84.00 91 ARG A CA 1
ATOM 740 C C . ARG A 1 91 ? -2.194 7.009 13.186 1.00 84.00 91 ARG A C 1
ATOM 742 O O . ARG A 1 91 ? -1.476 7.679 12.450 1.00 84.00 91 ARG A O 1
ATOM 749 N N . TRP A 1 92 ? -1.901 5.764 13.557 1.00 83.44 92 TRP A N 1
ATOM 750 C CA . TRP A 1 92 ? -0.750 5.040 13.040 1.00 83.44 92 TRP A CA 1
ATOM 751 C C . TRP A 1 92 ? -0.809 4.969 11.514 1.00 83.44 92 TRP A C 1
ATOM 753 O O . TRP A 1 92 ? 0.128 5.417 10.864 1.00 83.44 92 TRP A O 1
ATOM 763 N N . ALA A 1 93 ? -1.938 4.539 10.940 1.00 82.38 93 ALA A N 1
ATOM 764 C CA . ALA A 1 93 ? -2.133 4.483 9.494 1.00 82.38 93 ALA A CA 1
ATOM 765 C C . ALA A 1 93 ? -1.988 5.863 8.845 1.00 82.38 93 ALA A C 1
ATOM 767 O O . ALA A 1 93 ? -1.360 5.973 7.803 1.00 82.38 93 ALA A O 1
ATOM 768 N N . TRP A 1 94 ? -2.507 6.929 9.457 1.00 83.50 94 TRP A N 1
ATOM 769 C CA . TRP A 1 94 ? -2.318 8.287 8.943 1.00 83.50 94 TRP A CA 1
ATOM 770 C C . TRP A 1 94 ? -0.839 8.699 8.900 1.00 83.50 94 TRP A C 1
ATOM 772 O O . TRP A 1 94 ? -0.390 9.253 7.897 1.00 83.50 94 TRP A O 1
ATOM 782 N N . ARG A 1 95 ? -0.078 8.409 9.967 1.00 81.38 95 ARG A N 1
ATOM 783 C CA . ARG A 1 95 ? 1.359 8.720 10.071 1.00 81.38 95 ARG A CA 1
ATOM 784 C C . ARG A 1 95 ? 2.205 7.887 9.109 1.00 81.38 95 ARG A C 1
ATOM 786 O O . ARG A 1 95 ? 3.131 8.413 8.503 1.00 81.38 95 ARG A O 1
ATOM 793 N N . THR A 1 96 ? 1.899 6.600 8.968 1.00 75.75 96 THR A N 1
ATOM 794 C CA . THR A 1 96 ? 2.691 5.662 8.158 1.00 75.75 96 THR A CA 1
ATOM 795 C C . THR A 1 96 ? 2.261 5.610 6.698 1.00 75.75 96 THR A C 1
ATOM 797 O O . THR A 1 96 ? 2.995 5.075 5.867 1.00 75.75 96 THR A O 1
ATOM 800 N N . GLN A 1 97 ? 1.122 6.214 6.343 1.00 72.56 97 GLN A N 1
ATOM 801 C CA . GLN A 1 97 ? 0.708 6.426 4.957 1.00 72.56 97 GLN A CA 1
ATOM 802 C C . GLN A 1 97 ? 1.506 7.592 4.341 1.00 72.56 97 GLN A C 1
ATOM 804 O O . GLN A 1 97 ? 0.981 8.645 3.976 1.00 72.56 97 GLN A O 1
ATOM 809 N N . GLY A 1 98 ? 2.816 7.385 4.231 1.00 64.88 98 GLY A N 1
ATOM 810 C CA . GLY A 1 98 ? 3.676 8.000 3.230 1.00 64.88 98 GLY A CA 1
ATOM 811 C C . GLY A 1 98 ? 3.810 7.010 2.078 1.00 64.88 98 GLY A C 1
ATOM 812 O O . GLY A 1 98 ? 4.203 5.862 2.283 1.00 64.88 98 GLY A O 1
ATOM 813 N N . GLY A 1 99 ? 3.398 7.405 0.873 1.00 64.31 99 GLY A N 1
ATOM 814 C CA . GLY A 1 99 ? 3.567 6.555 -0.306 1.00 64.31 99 GLY A CA 1
ATOM 815 C C . GLY A 1 99 ? 5.055 6.391 -0.641 1.00 64.31 99 GLY A C 1
ATOM 816 O O . GLY A 1 99 ? 5.834 7.303 -0.364 1.00 64.31 99 GLY A O 1
ATOM 817 N N . PRO A 1 100 ? 5.480 5.288 -1.279 1.00 65.00 100 PRO A N 1
ATOM 818 C CA . PRO A 1 100 ? 6.883 5.061 -1.637 1.00 65.00 100 PRO A CA 1
ATOM 819 C C . PRO A 1 100 ? 7.363 5.954 -2.802 1.00 65.00 100 PRO A C 1
ATOM 821 O O . PRO A 1 100 ? 8.283 5.576 -3.512 1.00 65.00 100 PRO A O 1
ATOM 824 N N . GLY A 1 101 ? 6.757 7.127 -3.020 1.00 70.19 101 GLY A N 1
ATOM 825 C CA . GLY A 1 101 ? 6.966 7.967 -4.204 1.00 70.19 101 GLY A CA 1
ATOM 826 C C . GLY A 1 101 ? 8.424 8.356 -4.433 1.00 70.19 101 GLY A C 1
ATOM 827 O O . GLY A 1 101 ? 8.925 8.161 -5.532 1.00 70.19 101 GLY A O 1
ATOM 828 N N . GLU A 1 102 ? 9.122 8.812 -3.392 1.00 71.75 102 GLU A N 1
ATOM 829 C CA . GLU A 1 102 ? 10.554 9.154 -3.464 1.00 71.75 102 GLU A CA 1
ATOM 830 C C . GLU A 1 102 ? 11.428 7.939 -3.797 1.00 71.75 102 GLU A C 1
ATOM 832 O O . GLU A 1 102 ? 12.378 8.032 -4.563 1.00 71.75 102 GLU A O 1
ATOM 837 N N . ARG A 1 103 ? 11.079 6.762 -3.270 1.00 72.69 103 ARG A N 1
ATOM 838 C CA . ARG A 1 103 ? 11.842 5.525 -3.495 1.00 72.69 103 ARG A CA 1
ATOM 839 C C . ARG A 1 103 ? 11.583 4.933 -4.873 1.00 72.69 103 ARG A C 1
ATOM 841 O O . ARG A 1 103 ? 12.491 4.402 -5.494 1.00 72.69 103 ARG A O 1
ATOM 848 N N . VAL A 1 104 ? 10.349 5.035 -5.360 1.00 71.75 104 VAL A N 1
ATOM 849 C CA . VAL A 1 104 ? 9.999 4.675 -6.737 1.00 71.75 104 VAL A CA 1
ATOM 850 C C . VAL A 1 104 ? 10.687 5.625 -7.716 1.00 71.75 104 VAL A C 1
ATOM 852 O O . VAL A 1 104 ? 11.168 5.162 -8.744 1.00 71.75 104 VAL A O 1
ATOM 855 N N . ALA A 1 105 ? 10.783 6.918 -7.389 1.00 75.56 105 ALA A N 1
ATOM 856 C CA . ALA A 1 105 ? 11.560 7.874 -8.171 1.00 75.56 105 ALA A CA 1
ATOM 857 C C . ALA A 1 105 ? 13.047 7.484 -8.207 1.00 75.56 105 ALA A C 1
ATOM 859 O O . ALA A 1 105 ? 13.587 7.316 -9.294 1.00 75.56 105 ALA A O 1
ATOM 860 N N . ALA A 1 106 ? 13.658 7.195 -7.054 1.00 78.00 106 ALA A N 1
ATOM 861 C CA . ALA A 1 106 ? 15.044 6.728 -6.982 1.00 78.00 106 ALA A CA 1
ATOM 862 C C . ALA A 1 106 ? 15.275 5.410 -7.751 1.00 78.00 106 ALA A C 1
ATOM 864 O O . ALA A 1 106 ? 16.276 5.256 -8.444 1.00 78.00 106 ALA A O 1
ATOM 865 N N . LEU A 1 107 ? 14.333 4.461 -7.688 1.00 76.19 107 LEU A N 1
ATOM 866 C CA . LEU A 1 107 ? 14.406 3.214 -8.457 1.00 76.19 107 LEU A CA 1
ATOM 867 C C . LEU A 1 107 ? 14.360 3.477 -9.968 1.00 76.19 107 LEU A C 1
ATOM 869 O O . LEU A 1 107 ? 15.102 2.851 -10.724 1.00 76.19 107 LEU A O 1
ATOM 873 N N . LEU A 1 108 ? 13.488 4.388 -10.407 1.00 75.81 108 LEU A N 1
ATOM 874 C CA . LEU A 1 108 ? 13.393 4.799 -11.807 1.00 75.81 108 LEU A CA 1
ATOM 875 C C . LEU A 1 108 ? 14.664 5.520 -12.271 1.00 75.81 108 LE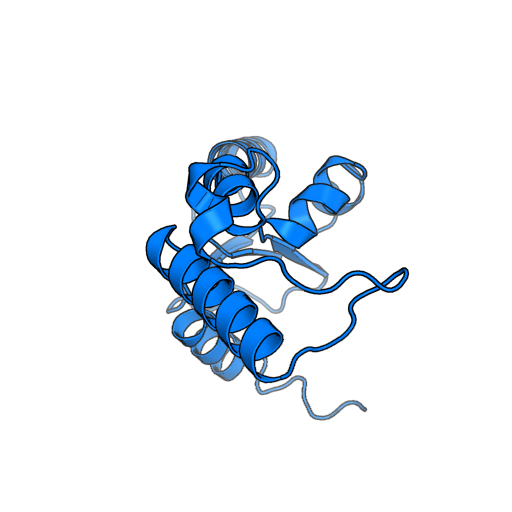U A C 1
ATOM 877 O O . LEU A 1 108 ? 15.096 5.291 -13.395 1.00 75.81 108 LEU A O 1
ATOM 881 N N . GLU A 1 109 ? 15.279 6.337 -11.416 1.00 80.00 109 GLU A N 1
ATOM 882 C CA . GLU A 1 109 ? 16.566 6.987 -11.691 1.00 80.00 109 GLU A CA 1
ATOM 883 C C . GLU A 1 109 ? 17.707 5.967 -11.805 1.00 80.00 109 GLU A C 1
ATOM 885 O O . GLU A 1 109 ? 18.518 6.054 -12.722 1.00 80.00 109 GLU A O 1
ATOM 890 N N . GLN A 1 110 ? 17.744 4.963 -10.924 1.00 80.81 110 GLN A N 1
ATOM 891 C CA . GLN A 1 110 ? 18.815 3.964 -10.891 1.00 80.81 110 GLN A CA 1
ATOM 892 C C . GLN A 1 110 ? 18.719 2.928 -12.021 1.00 80.81 110 GLN A C 1
ATOM 894 O O . GLN A 1 110 ? 19.741 2.497 -12.552 1.00 80.81 110 GLN A O 1
ATOM 899 N N . ARG A 1 111 ? 17.508 2.459 -12.344 1.00 77.44 111 ARG A N 1
ATOM 900 C CA . ARG A 1 111 ? 17.284 1.321 -13.259 1.00 77.44 111 ARG A CA 1
ATOM 901 C C . ARG A 1 111 ? 16.743 1.729 -14.624 1.00 77.44 111 ARG A C 1
ATOM 903 O O . ARG A 1 111 ? 16.793 0.923 -15.548 1.00 77.44 111 ARG A O 1
ATOM 910 N N . GLY A 1 112 ? 16.220 2.946 -14.764 1.00 76.25 112 GLY A N 1
ATOM 911 C CA . GLY A 1 112 ? 15.758 3.493 -16.036 1.00 76.25 112 GLY A CA 1
ATOM 912 C C . GLY A 1 112 ? 14.806 2.558 -16.787 1.00 76.25 112 GLY A C 1
ATOM 913 O O . GLY A 1 112 ? 13.675 2.328 -16.364 1.00 76.25 112 GLY A O 1
ATOM 914 N N . HIS A 1 113 ? 15.274 2.039 -17.922 1.00 73.56 113 HIS A N 1
ATOM 915 C CA . HIS A 1 113 ? 14.510 1.186 -18.836 1.00 73.56 113 HIS A CA 1
ATOM 916 C C . HIS A 1 113 ? 14.437 -0.292 -18.436 1.00 73.56 113 HIS A C 1
ATOM 918 O O . HIS A 1 113 ? 13.597 -1.014 -18.974 1.00 73.56 113 HIS A O 1
ATOM 924 N N . ASP A 1 114 ? 15.268 -0.740 -17.494 1.00 76.44 114 ASP A N 1
ATOM 925 C CA . ASP A 1 114 ? 15.334 -2.148 -17.083 1.00 76.44 114 ASP A CA 1
ATOM 926 C C . ASP A 1 114 ? 14.168 -2.557 -16.175 1.00 76.44 114 ASP A C 1
ATOM 928 O O . ASP A 1 114 ? 14.038 -3.726 -15.807 1.00 76.44 114 ASP A O 1
ATOM 932 N N . VAL A 1 115 ? 13.336 -1.595 -15.762 1.00 78.44 115 VAL A N 1
ATOM 933 C CA . VAL A 1 115 ? 12.200 -1.826 -14.875 1.00 78.44 115 VAL A CA 1
ATOM 934 C C . VAL A 1 115 ? 10.968 -1.061 -15.344 1.00 78.44 115 VAL A C 1
ATOM 936 O O . VAL A 1 115 ? 11.000 0.137 -15.616 1.00 78.44 115 VAL A O 1
ATOM 939 N N . VAL A 1 116 ? 9.835 -1.757 -15.397 1.00 84.12 116 VAL A N 1
ATOM 940 C CA . VAL A 1 116 ? 8.536 -1.152 -15.701 1.00 84.12 116 VAL A CA 1
ATOM 941 C C . VAL A 1 116 ? 7.786 -0.889 -14.402 1.00 84.12 116 VAL A C 1
ATOM 943 O O . VAL A 1 116 ? 7.448 -1.825 -13.678 1.00 84.12 116 VAL A O 1
ATOM 946 N N . VAL A 1 117 ? 7.462 0.371 -14.116 1.00 83.38 117 VAL A N 1
ATOM 947 C CA . VAL A 1 117 ? 6.667 0.735 -12.935 1.00 83.38 117 VAL A CA 1
ATOM 948 C C . VAL A 1 117 ? 5.225 1.017 -13.343 1.00 83.38 117 VAL A C 1
ATOM 950 O O . VAL A 1 117 ? 4.973 1.908 -14.150 1.00 83.38 117 VAL A O 1
ATOM 953 N N . VAL A 1 118 ? 4.268 0.303 -12.749 1.00 86.00 118 VAL A N 1
ATOM 954 C CA . VAL A 1 118 ? 2.830 0.540 -12.944 1.00 86.00 118 VAL A CA 1
ATOM 955 C C . VAL A 1 118 ? 2.247 1.187 -11.695 1.00 86.00 118 VAL A C 1
ATOM 957 O O . VAL A 1 118 ? 2.254 0.581 -10.624 1.00 86.00 118 VAL A O 1
ATOM 960 N N . ARG A 1 119 ? 1.686 2.392 -11.814 1.00 85.69 119 ARG A N 1
ATOM 961 C CA . ARG A 1 119 ? 1.022 3.077 -10.695 1.00 85.69 119 ARG A CA 1
ATOM 962 C C . ARG A 1 119 ? -0.467 2.756 -10.645 1.00 85.69 119 ARG A C 1
ATOM 964 O O . ARG A 1 119 ? -1.214 3.067 -11.572 1.00 85.69 119 ARG A O 1
ATOM 971 N N . LEU A 1 120 ? -0.915 2.216 -9.514 1.00 86.25 120 LEU A N 1
ATOM 972 C CA . LEU A 1 120 ? -2.293 1.792 -9.274 1.00 86.25 120 LEU A CA 1
ATOM 973 C C . LEU A 1 120 ? -2.874 2.484 -8.031 1.00 86.25 120 LEU A C 1
ATOM 975 O O . LEU A 1 120 ? -2.544 2.181 -6.886 1.00 86.25 120 LEU A O 1
ATOM 979 N N . ARG A 1 121 ? -3.823 3.390 -8.253 1.00 84.12 121 ARG A N 1
ATOM 980 C CA . ARG A 1 121 ? -4.499 4.209 -7.239 1.00 84.12 121 ARG A CA 1
ATOM 981 C C . ARG A 1 121 ? -5.879 3.662 -6.870 1.00 84.12 121 ARG A C 1
ATOM 983 O O . ARG A 1 121 ? -6.904 4.321 -7.029 1.00 84.12 121 ARG A O 1
ATOM 990 N N . GLY A 1 122 ? -5.914 2.435 -6.359 1.00 81.19 122 GLY A N 1
ATOM 991 C CA . GLY A 1 122 ? -7.116 1.845 -5.756 1.00 81.19 122 GLY A CA 1
ATOM 992 C C . GLY A 1 122 ? -7.550 0.524 -6.379 1.00 81.19 122 GLY A C 1
ATOM 993 O O . GLY A 1 122 ? -7.124 0.153 -7.470 1.00 81.19 122 GLY A O 1
ATOM 994 N N . ARG A 1 123 ? -8.455 -0.180 -5.688 1.00 81.69 123 ARG A N 1
ATOM 995 C CA . ARG A 1 123 ? -8.918 -1.529 -6.067 1.00 81.69 123 ARG A CA 1
ATOM 996 C C . ARG A 1 123 ? -9.454 -1.633 -7.495 1.00 81.69 123 ARG A C 1
ATOM 998 O O . ARG A 1 123 ? -9.184 -2.625 -8.154 1.00 81.69 123 ARG A O 1
ATOM 1005 N N . ARG A 1 124 ? -10.182 -0.622 -7.985 1.00 83.75 124 ARG A N 1
ATOM 1006 C CA . ARG A 1 124 ? -10.722 -0.627 -9.360 1.00 83.75 124 ARG A CA 1
ATOM 1007 C C . ARG A 1 124 ? -9.613 -0.652 -10.411 1.00 83.75 124 ARG A C 1
ATOM 1009 O O . ARG A 1 124 ? -9.718 -1.389 -11.382 1.00 83.75 124 ARG A O 1
ATOM 1016 N N . GLN A 1 125 ? -8.553 0.126 -10.196 1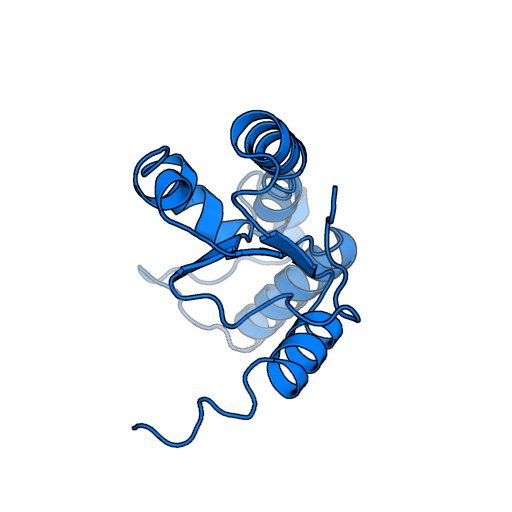.00 88.06 125 GLN A N 1
ATOM 1017 C CA . GLN A 1 125 ? -7.403 0.168 -11.098 1.00 88.06 125 GLN A CA 1
ATOM 1018 C C . GLN A 1 125 ? -6.625 -1.145 -11.057 1.00 88.06 125 GLN A C 1
ATOM 1020 O O . GLN A 1 125 ? -6.295 -1.677 -12.109 1.00 88.06 125 GLN A O 1
ATOM 1025 N N . VAL A 1 126 ? -6.423 -1.709 -9.860 1.00 84.50 126 VAL A N 1
ATOM 1026 C CA . VAL A 1 126 ? -5.796 -3.029 -9.697 1.00 84.50 126 VAL A CA 1
ATOM 1027 C C . VAL A 1 126 ? -6.593 -4.108 -10.429 1.00 84.50 126 VAL A C 1
ATOM 1029 O O . VAL A 1 126 ? -6.028 -4.837 -11.234 1.00 84.50 126 VAL A O 1
ATOM 1032 N N . ALA A 1 127 ? -7.907 -4.177 -10.204 1.00 83.69 127 ALA A N 1
ATOM 1033 C CA . ALA A 1 127 ? -8.768 -5.176 -10.829 1.00 83.69 127 ALA A CA 1
ATOM 1034 C C . ALA A 1 127 ? -8.786 -5.052 -12.358 1.00 83.69 127 ALA A C 1
ATOM 1036 O O . ALA A 1 127 ? -8.675 -6.059 -13.048 1.00 83.69 127 ALA A O 1
ATOM 1037 N N . ARG A 1 128 ? -8.875 -3.824 -12.887 1.00 85.44 128 ARG A N 1
ATOM 1038 C CA . ARG A 1 128 ? -8.867 -3.566 -14.335 1.00 85.44 128 ARG A CA 1
ATOM 1039 C C . ARG A 1 128 ? -7.520 -3.888 -14.978 1.00 85.44 128 ARG A C 1
ATOM 1041 O O . ARG A 1 128 ? -7.477 -4.448 -16.068 1.00 85.44 128 ARG A O 1
ATOM 1048 N N . TRP A 1 129 ? -6.423 -3.543 -14.312 1.00 85.88 129 TRP A N 1
ATOM 1049 C CA . TRP A 1 129 ? -5.089 -3.876 -14.795 1.00 85.88 129 TRP A CA 1
ATOM 1050 C C . TRP A 1 129 ? -4.859 -5.394 -14.779 1.00 85.88 129 TRP A C 1
ATOM 1052 O O . TRP A 1 129 ? -4.374 -5.949 -15.764 1.00 85.88 129 TRP A O 1
ATOM 1062 N N . ALA A 1 130 ? -5.274 -6.071 -13.702 1.00 83.19 130 ALA A N 1
ATOM 1063 C CA . ALA A 1 130 ? -5.166 -7.518 -13.555 1.00 83.19 130 ALA A CA 1
ATOM 1064 C C . ALA A 1 130 ? -6.031 -8.265 -14.579 1.00 83.19 130 ALA A C 1
ATOM 1066 O O . ALA A 1 130 ? -5.546 -9.184 -15.228 1.00 83.19 130 ALA A O 1
ATOM 1067 N N . SER A 1 131 ? -7.285 -7.857 -14.793 1.00 83.12 131 SER A N 1
ATOM 1068 C CA . SER A 1 131 ? -8.149 -8.506 -15.787 1.00 83.12 131 SER A CA 1
ATOM 1069 C C . SER A 1 131 ? -7.611 -8.369 -17.211 1.00 83.12 131 SER A C 1
ATOM 1071 O O . SER A 1 131 ? -7.807 -9.265 -18.026 1.00 83.12 131 SER A O 1
ATOM 1073 N N . ARG A 1 132 ? -6.904 -7.278 -17.520 1.00 81.75 132 ARG A N 1
ATOM 1074 C CA . ARG A 1 132 ? -6.311 -7.052 -18.841 1.00 81.75 132 ARG A CA 1
ATOM 1075 C C . ARG A 1 132 ? -4.987 -7.787 -19.044 1.00 81.75 132 ARG A C 1
ATOM 1077 O O . ARG A 1 132 ? -4.770 -8.336 -20.115 1.00 81.75 132 ARG A O 1
ATOM 1084 N N . ASN A 1 133 ? -4.104 -7.773 -18.046 1.00 80.31 133 ASN A N 1
ATOM 1085 C CA . ASN A 1 133 ? -2.725 -8.255 -18.197 1.00 80.31 133 ASN A CA 1
ATOM 1086 C C . ASN A 1 133 ? -2.492 -9.663 -17.614 1.00 80.31 133 ASN A C 1
ATOM 1088 O O . ASN A 1 133 ? -1.522 -10.316 -17.989 1.00 80.31 133 ASN A O 1
ATOM 1092 N N . LEU A 1 134 ? -3.365 -10.148 -16.719 1.00 72.12 134 LEU A N 1
ATOM 1093 C CA . LEU A 1 134 ? -3.240 -11.448 -16.034 1.00 72.12 134 LEU A CA 1
ATOM 1094 C C . LEU A 1 134 ? -4.336 -12.460 -16.410 1.00 72.12 134 LEU A C 1
ATOM 1096 O O . LEU A 1 134 ? -4.305 -13.590 -15.926 1.00 72.12 134 LEU A O 1
ATOM 1100 N N . SER A 1 135 ? -5.293 -12.111 -17.276 1.00 63.03 135 SER A N 1
ATOM 1101 C CA . SER A 1 135 ? -6.402 -12.998 -17.682 1.00 63.03 135 SER A CA 1
ATOM 1102 C C . SER A 1 135 ? -5.959 -14.316 -18.329 1.00 63.03 135 SER A C 1
ATOM 1104 O O . SER A 1 135 ? -6.718 -15.276 -18.292 1.00 63.03 135 SER A O 1
ATOM 1106 N N . GLY A 1 136 ? -4.721 -14.406 -18.826 1.00 54.06 136 GLY A N 1
ATOM 1107 C CA . GLY A 1 136 ? -4.120 -15.647 -19.331 1.00 54.06 136 GLY A CA 1
ATOM 1108 C C . GLY A 1 136 ? -3.336 -16.485 -18.306 1.00 54.06 136 GLY A C 1
ATOM 1109 O O . GLY A 1 136 ? -2.695 -17.448 -18.708 1.00 54.06 136 GLY A O 1
ATOM 1110 N N . GLN A 1 137 ? -3.309 -16.126 -17.012 1.00 50.28 137 GLN A N 1
ATOM 1111 C CA . GLN A 1 137 ? -2.560 -16.869 -15.976 1.00 50.28 137 GLN A CA 1
ATOM 1112 C C . GLN A 1 137 ? -3.412 -17.828 -15.126 1.00 50.28 137 GLN A C 1
ATOM 1114 O O . GLN A 1 137 ? -2.857 -18.593 -14.341 1.00 50.28 137 GLN A O 1
ATOM 1119 N N . ARG A 1 138 ? -4.744 -17.820 -15.264 1.00 44.62 138 ARG A N 1
ATOM 1120 C CA . ARG A 1 138 ? -5.647 -18.637 -14.426 1.00 44.62 138 ARG A CA 1
ATOM 1121 C C . ARG A 1 138 ? -5.694 -20.133 -14.775 1.00 44.62 138 ARG A C 1
ATOM 1123 O O . ARG A 1 138 ? -6.352 -20.864 -14.052 1.00 44.62 138 ARG A O 1
ATOM 1130 N N . GLU A 1 139 ? -5.008 -20.589 -15.823 1.00 35.28 139 GLU A N 1
ATOM 1131 C CA . GLU A 1 139 ? -5.096 -21.981 -16.314 1.00 35.28 139 GLU A CA 1
ATOM 1132 C C . GLU A 1 139 ? -3.983 -22.923 -15.822 1.00 35.28 139 GLU A C 1
ATOM 1134 O O . GLU A 1 139 ? -3.849 -24.033 -16.326 1.00 35.28 139 GLU A O 1
ATOM 1139 N N . ARG A 1 140 ? -3.155 -22.522 -14.853 1.00 32.62 140 ARG A N 1
ATOM 1140 C CA . ARG A 1 140 ? -2.117 -23.414 -14.306 1.00 32.62 140 ARG A CA 1
ATOM 1141 C C . ARG A 1 140 ? -2.141 -23.479 -12.792 1.00 32.62 140 ARG A C 1
ATOM 1143 O O . ARG A 1 140 ? -1.166 -23.049 -12.195 1.00 32.62 140 ARG A O 1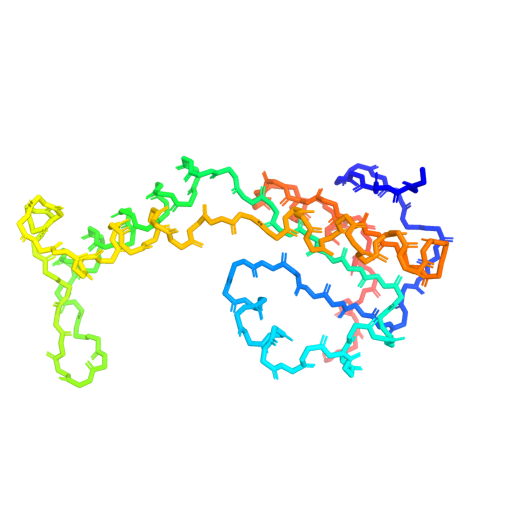
ATOM 1150 N N . TRP A 1 141 ? -3.220 -23.997 -12.212 1.00 32.91 141 TRP A N 1
ATOM 1151 C CA . TRP A 1 141 ? -3.218 -24.672 -10.909 1.00 32.91 141 TRP A CA 1
ATOM 1152 C C . TRP A 1 141 ? -4.365 -25.674 -10.870 1.00 32.91 141 TRP A C 1
ATOM 1154 O O . TRP A 1 141 ? -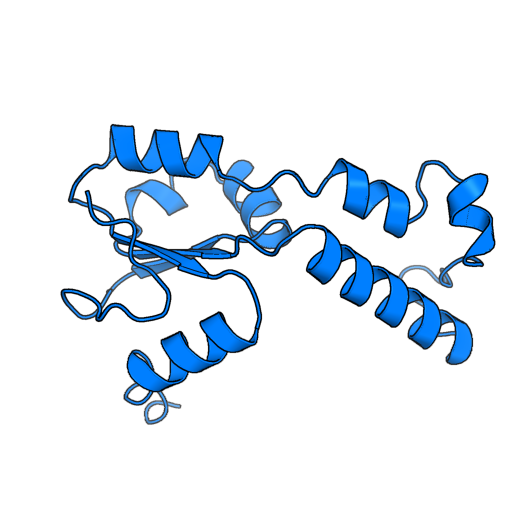5.510 -25.239 -11.128 1.00 32.91 141 TRP A O 1
#

pLDDT: mean 74.21, std 11.55, range [32.62, 88.06]

Foldseek 3Di:
DDQAELPDADPDQWPAEAEFDLVSVVVCVVVPPPNLVPGQEYEFALADLVVQLVVQVVVLVVQQVVQDQDPPRDGRDDPVCVVVPCVRPSNVSNVSPDGCVVVVVVSCVVCPNSHHYYYAHDDVSVVSSCCVHVVVPPPDD

Sequence (141 aa):
MPLLTWNDTLPGRPRRVLVAGTTEWQYTAKLGDILHSRADCVLWLDHPRGLVMRQVVGRSLARRIQRRQLWNGNVEPSLWTVFTDPEHVVRWAWRTQGGPGERVAALLEQRGHDVVVVRLRGRRQVARWASRNLSGQRERW

Radius of gyration: 17.93 Å; chains: 1; bounding box: 38×36×47 Å

Organism: NCBI:txid1050105

Secondary structure (DSSP, 8-state):
--EEETTSPPSS--SSEEEE-HHHHHHHHHTTTTTTTT-SEEEE----HHHHHHHHHHHHHHHHHTT-B-GGG-BPPPTTHHHH-TT-HHHHHHHH---SHHHHHHHHHHHGGG-EEEE--SHHHHHHHHHHHSTTSTT--